Protein AF-A0A2E9QEA1-F1 (afdb_monomer_lite)

Structure (mmCIF, N/CA/C/O backbone):
data_AF-A0A2E9QEA1-F1
#
_entry.id   AF-A0A2E9QEA1-F1
#
loop_
_atom_site.group_PDB
_atom_site.id
_atom_site.type_symbol
_atom_site.label_atom_id
_atom_site.label_alt_id
_atom_site.label_comp_id
_atom_site.label_asym_id
_atom_site.label_entity_id
_atom_site.label_seq_id
_atom_site.pdbx_PDB_ins_code
_atom_site.Cartn_x
_atom_site.Cartn_y
_atom_site.Cartn_z
_atom_site.occupancy
_atom_site.B_iso_or_equiv
_atom_site.auth_seq_id
_atom_site.auth_comp_id
_atom_site.auth_asym_id
_atom_site.auth_atom_id
_atom_site.pdbx_PDB_model_num
ATOM 1 N N . MET A 1 1 ? 9.819 -5.342 -17.292 1.00 57.12 1 MET A N 1
ATOM 2 C CA . MET A 1 1 ? 9.146 -4.026 -17.405 1.00 57.12 1 MET A CA 1
ATOM 3 C C . MET A 1 1 ? 8.286 -3.992 -18.669 1.00 57.12 1 MET A C 1
ATOM 5 O O . MET A 1 1 ? 8.395 -3.061 -19.455 1.00 57.12 1 MET A O 1
ATOM 9 N N . ASP A 1 2 ? 7.454 -5.013 -18.881 1.00 66.44 2 ASP A N 1
ATOM 10 C CA . ASP A 1 2 ? 6.595 -5.099 -20.074 1.00 66.44 2 ASP A CA 1
ATOM 11 C C . ASP A 1 2 ? 5.210 -4.474 -19.806 1.00 66.44 2 ASP A C 1
ATOM 13 O O . ASP A 1 2 ? 4.685 -3.692 -20.597 1.00 66.44 2 ASP A O 1
ATOM 17 N N . LEU A 1 3 ? 4.706 -4.665 -18.578 1.00 69.25 3 LEU A N 1
ATOM 18 C CA . LEU A 1 3 ? 3.441 -4.110 -18.077 1.00 69.25 3 LEU A CA 1
ATOM 19 C C . LEU A 1 3 ? 3.291 -2.594 -18.285 1.00 69.25 3 LEU A C 1
ATOM 21 O O . LEU A 1 3 ? 2.193 -2.112 -18.535 1.00 69.25 3 LEU A O 1
ATOM 25 N N . LEU A 1 4 ? 4.391 -1.844 -18.193 1.00 77.31 4 LEU A N 1
ATOM 26 C CA . LEU A 1 4 ? 4.376 -0.384 -18.297 1.00 77.31 4 LEU A CA 1
ATOM 27 C C . LEU A 1 4 ? 4.403 0.140 -19.731 1.00 77.31 4 LEU A C 1
ATOM 29 O O . LEU A 1 4 ? 4.121 1.318 -19.932 1.00 77.31 4 LEU A O 1
ATOM 33 N N . LYS A 1 5 ? 4.805 -0.683 -20.706 1.00 78.25 5 LYS A N 1
ATOM 34 C CA . LYS A 1 5 ? 5.068 -0.227 -22.077 1.00 78.25 5 LYS A CA 1
ATOM 35 C C . LYS A 1 5 ? 4.029 -0.701 -23.089 1.00 78.25 5 LYS A C 1
ATOM 37 O O . LYS A 1 5 ? 3.788 0.056 -24.021 1.00 78.25 5 LYS A O 1
ATOM 42 N N . ARG A 1 6 ? 3.407 -1.873 -22.875 1.00 78.44 6 ARG A N 1
ATOM 43 C CA . ARG A 1 6 ? 2.314 -2.496 -23.667 1.00 78.44 6 ARG A CA 1
ATOM 44 C C . ARG A 1 6 ? 2.154 -1.940 -25.103 1.00 78.44 6 ARG A C 1
ATOM 46 O O . ARG A 1 6 ? 3.132 -1.847 -25.834 1.00 78.44 6 ARG A O 1
ATOM 53 N N . ASN A 1 7 ? 0.935 -1.606 -25.540 1.00 84.44 7 ASN A N 1
ATOM 54 C CA . ASN A 1 7 ? 0.656 -1.256 -26.943 1.00 84.44 7 ASN A CA 1
ATOM 55 C C . ASN A 1 7 ? 0.984 0.199 -27.309 1.00 84.44 7 ASN A C 1
ATOM 57 O O . ASN A 1 7 ? 0.959 0.552 -28.485 1.00 84.44 7 ASN A O 1
ATOM 61 N N . ASP A 1 8 ? 1.244 1.069 -26.333 1.00 86.88 8 ASP A N 1
ATOM 62 C CA . ASP A 1 8 ? 1.406 2.506 -26.569 1.00 86.88 8 ASP A CA 1
ATOM 63 C C . ASP A 1 8 ? 2.831 3.018 -26.325 1.00 86.88 8 ASP A C 1
ATOM 65 O O . ASP A 1 8 ? 3.053 4.234 -26.343 1.00 86.88 8 ASP A O 1
ATOM 69 N N . GLY A 1 9 ? 3.781 2.105 -26.099 1.00 85.31 9 GLY A N 1
ATOM 70 C CA . GLY A 1 9 ? 5.174 2.411 -25.785 1.00 85.31 9 GLY A CA 1
ATOM 71 C C . GLY A 1 9 ? 5.372 3.026 -24.396 1.00 85.31 9 GLY A C 1
ATOM 72 O O . GLY A 1 9 ? 6.430 3.592 -24.127 1.00 85.31 9 GLY A O 1
ATOM 73 N N . GLY A 1 10 ? 4.367 2.951 -23.517 1.00 86.38 10 GLY A N 1
ATOM 74 C CA . GLY A 1 10 ? 4.386 3.526 -22.173 1.00 86.38 10 GLY A CA 1
ATOM 75 C C . GLY A 1 10 ? 3.975 4.993 -22.112 1.00 86.38 10 GLY A C 1
ATOM 76 O O . GLY A 1 10 ? 4.235 5.669 -21.115 1.00 86.38 10 GLY A O 1
ATOM 77 N N . ARG A 1 11 ? 3.314 5.514 -23.153 1.00 87.94 11 ARG A N 1
ATOM 78 C CA . ARG A 1 11 ? 2.801 6.894 -23.163 1.00 87.94 11 ARG A CA 1
ATOM 79 C C . ARG A 1 11 ? 1.767 7.131 -22.062 1.00 87.94 11 ARG A C 1
ATOM 81 O O . ARG A 1 11 ? 1.827 8.167 -21.401 1.00 87.94 11 ARG A O 1
ATOM 88 N N . ALA A 1 12 ? 0.861 6.187 -21.826 1.00 87.19 12 ALA A N 1
ATOM 89 C CA . ALA A 1 12 ? -0.107 6.237 -20.737 1.00 87.19 12 ALA A CA 1
ATOM 90 C C . ALA A 1 12 ? 0.593 6.235 -19.375 1.00 87.19 12 ALA A C 1
ATOM 92 O O . ALA A 1 12 ? 0.270 7.062 -18.523 1.00 87.19 12 ALA A O 1
ATOM 93 N N . PHE A 1 13 ? 1.614 5.389 -19.202 1.00 85.94 13 PHE A N 1
ATOM 94 C CA . PHE A 1 13 ? 2.423 5.379 -17.986 1.00 85.94 13 PHE A CA 1
ATOM 95 C C . PHE A 1 13 ? 3.093 6.739 -17.745 1.00 85.94 13 PHE A C 1
ATOM 97 O O . PHE A 1 13 ? 2.971 7.298 -16.661 1.00 85.94 13 PHE A O 1
ATOM 104 N N . LEU A 1 14 ? 3.721 7.336 -18.763 1.00 86.88 14 LEU A N 1
ATOM 105 C CA . LEU A 1 14 ? 4.333 8.664 -18.633 1.00 86.88 14 LEU A CA 1
ATOM 106 C C . LEU A 1 14 ? 3.308 9.765 -18.331 1.00 86.88 14 LEU A C 1
ATOM 108 O O . LEU A 1 14 ? 3.617 10.691 -17.585 1.00 86.88 14 LEU A O 1
ATOM 112 N N . ARG A 1 15 ? 2.089 9.681 -18.880 1.00 88.12 15 ARG A N 1
ATOM 113 C CA . ARG A 1 15 ? 1.002 10.614 -18.540 1.00 88.12 15 ARG A CA 1
ATOM 114 C C . ARG A 1 15 ? 0.594 10.499 -17.075 1.00 88.12 15 ARG A C 1
ATOM 116 O O . ARG A 1 15 ? 0.445 11.528 -16.430 1.00 88.12 15 ARG A O 1
ATOM 123 N N . ILE A 1 16 ? 0.463 9.277 -16.561 1.00 86.06 16 ILE A N 1
ATOM 124 C CA . ILE A 1 16 ? 0.197 9.022 -15.141 1.00 86.06 16 ILE A CA 1
ATOM 125 C C . ILE A 1 16 ? 1.332 9.603 -14.289 1.00 86.06 16 ILE A C 1
ATOM 127 O O . ILE A 1 16 ? 1.067 10.380 -13.379 1.00 86.06 16 ILE A O 1
ATOM 131 N N . MET A 1 17 ? 2.592 9.324 -14.643 1.00 85.81 17 MET A N 1
ATOM 132 C CA . MET A 1 17 ? 3.763 9.822 -13.911 1.00 85.81 17 MET A CA 1
ATOM 133 C C . MET A 1 17 ? 3.854 11.353 -13.873 1.00 85.81 17 MET A C 1
ATOM 135 O O . MET A 1 17 ? 4.302 11.901 -12.872 1.00 85.81 17 MET A O 1
ATOM 139 N N . LYS A 1 18 ? 3.395 12.064 -14.912 1.00 84.50 18 LYS A N 1
ATOM 140 C CA . LYS A 1 18 ? 3.324 13.540 -14.906 1.00 84.50 18 LYS A CA 1
ATOM 141 C C . LYS A 1 18 ? 2.359 14.098 -13.857 1.00 84.50 18 LYS A C 1
ATOM 143 O O . LYS A 1 18 ? 2.518 15.246 -13.464 1.00 84.50 18 LYS A O 1
ATOM 148 N N . GLY A 1 19 ? 1.376 13.309 -13.427 1.00 81.06 19 GLY A N 1
ATOM 149 C CA . GLY A 1 19 ? 0.447 13.672 -12.358 1.00 81.06 19 GLY A CA 1
ATOM 150 C C . GLY A 1 19 ? 0.976 13.392 -10.950 1.00 81.06 19 GLY A C 1
ATOM 151 O O . GLY A 1 19 ? 0.300 13.735 -9.986 1.00 81.06 19 GLY A O 1
ATOM 152 N N . PHE A 1 20 ? 2.156 12.773 -10.800 1.00 81.75 20 PHE A N 1
ATOM 153 C CA . PHE A 1 20 ? 2.753 12.562 -9.482 1.00 81.75 20 PHE A CA 1
ATOM 154 C C . PHE A 1 20 ? 3.312 13.879 -8.961 1.00 81.75 20 PHE A C 1
ATOM 156 O O . PHE A 1 20 ? 4.408 14.309 -9.325 1.00 81.75 20 PHE A O 1
ATOM 163 N N . GLU A 1 21 ? 2.551 14.509 -8.078 1.00 81.12 21 GLU A N 1
ATOM 164 C CA . GLU A 1 21 ? 2.969 15.723 -7.408 1.00 81.12 21 GLU A CA 1
ATOM 165 C C . GLU A 1 21 ? 3.775 15.383 -6.147 1.00 81.12 21 GLU A C 1
ATOM 167 O O . GLU A 1 21 ? 3.283 14.756 -5.211 1.00 81.12 21 GLU A O 1
ATOM 172 N N . LEU A 1 22 ? 5.042 15.801 -6.122 1.00 81.50 22 LEU A N 1
ATOM 173 C CA . LEU A 1 22 ? 5.948 15.606 -4.982 1.00 81.50 22 LEU A CA 1
ATOM 174 C C . LEU A 1 22 ? 6.047 16.856 -4.097 1.00 81.50 22 LEU A C 1
ATOM 176 O O . LEU A 1 22 ? 7.019 17.027 -3.360 1.00 81.50 22 LEU A O 1
ATOM 180 N N . THR A 1 23 ? 5.066 17.755 -4.183 1.00 88.88 23 THR A N 1
ATOM 181 C CA . THR A 1 23 ? 5.057 18.974 -3.376 1.00 88.88 23 THR A CA 1
ATOM 182 C C . THR A 1 23 ? 4.810 18.652 -1.904 1.00 88.88 23 THR A C 1
ATOM 184 O O . THR A 1 23 ? 4.234 17.622 -1.525 1.00 88.88 23 THR A O 1
ATOM 187 N N . GLY A 1 24 ? 5.262 19.565 -1.041 1.00 90.19 24 GLY A N 1
ATOM 188 C CA . GLY A 1 24 ? 4.979 19.487 0.390 1.00 90.19 24 GLY A CA 1
ATOM 189 C C . GLY A 1 24 ? 3.477 19.498 0.680 1.00 90.19 24 GLY A C 1
ATOM 190 O O . GLY A 1 24 ? 3.037 18.803 1.591 1.00 90.19 24 GLY A O 1
ATOM 191 N N . GLU A 1 25 ? 2.693 20.213 -0.131 1.00 91.12 25 GLU A N 1
ATOM 192 C CA . GLU A 1 25 ? 1.243 20.312 0.028 1.00 91.12 25 GLU A CA 1
ATOM 193 C C . GLU A 1 25 ? 0.532 19.000 -0.318 1.00 91.12 25 GLU A C 1
ATOM 195 O O . GLU A 1 25 ? -0.220 18.495 0.513 1.00 91.12 25 GLU A O 1
ATOM 200 N N . ALA A 1 26 ? 0.844 18.370 -1.458 1.00 89.31 26 ALA A N 1
ATOM 201 C CA . ALA A 1 26 ? 0.304 17.046 -1.790 1.00 89.31 26 ALA A CA 1
ATOM 202 C C . ALA A 1 26 ? 0.642 16.010 -0.700 1.00 89.31 26 ALA A C 1
ATOM 204 O O . ALA A 1 26 ? -0.208 15.238 -0.252 1.00 89.31 26 ALA A O 1
ATOM 205 N N . SER A 1 27 ? 1.875 16.058 -0.183 1.00 89.12 27 SER A N 1
ATOM 206 C CA . SER A 1 27 ? 2.299 15.208 0.935 1.00 89.12 27 SER A CA 1
ATOM 207 C C . SER A 1 27 ? 1.517 15.489 2.224 1.00 89.12 27 SER A C 1
ATOM 209 O O . SER A 1 27 ? 1.226 14.556 2.974 1.00 89.12 27 SER A O 1
ATOM 211 N N . ARG A 1 28 ? 1.190 16.756 2.509 1.00 91.75 28 ARG A N 1
ATOM 212 C CA . ARG A 1 28 ? 0.403 17.168 3.680 1.00 91.75 28 ARG A CA 1
ATOM 213 C C . ARG A 1 28 ? -1.031 16.653 3.588 1.00 91.75 28 ARG A C 1
ATOM 215 O O . ARG A 1 28 ? -1.501 16.063 4.555 1.00 91.75 28 ARG A O 1
ATOM 222 N N . GLN A 1 29 ? -1.674 16.798 2.430 1.00 91.50 29 GLN A N 1
ATOM 223 C CA . GLN A 1 29 ? -3.035 16.304 2.190 1.00 91.50 29 GLN A CA 1
ATOM 224 C C . GLN A 1 29 ? -3.130 14.786 2.385 1.00 91.50 29 G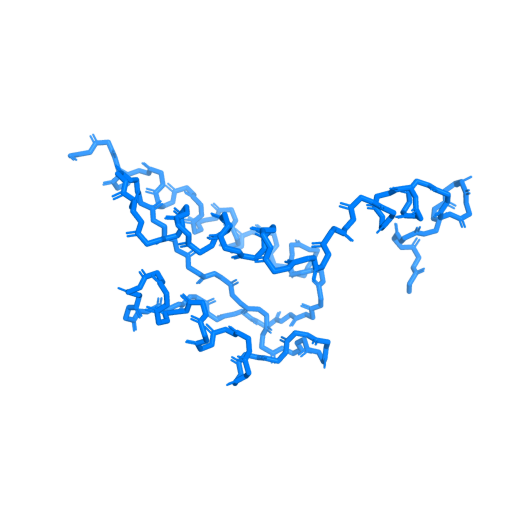LN A C 1
ATOM 226 O O . GLN A 1 29 ? -3.994 14.307 3.116 1.00 91.50 29 GLN A O 1
ATOM 231 N N . CYS A 1 30 ? -2.173 14.025 1.841 1.00 89.62 30 CYS A N 1
ATOM 232 C CA . CYS A 1 30 ? -2.104 12.579 2.070 1.00 89.62 30 CYS A CA 1
ATOM 233 C C . CYS A 1 30 ? -1.945 12.221 3.556 1.00 89.62 30 CYS A C 1
ATOM 235 O O . CYS A 1 30 ? -2.519 11.238 4.013 1.00 89.62 30 CYS A O 1
ATOM 237 N N . ARG A 1 31 ? -1.170 12.998 4.327 1.00 91.25 31 ARG A N 1
ATOM 238 C CA . ARG A 1 31 ? -1.018 12.754 5.772 1.00 91.25 31 ARG A CA 1
ATOM 239 C C . ARG A 1 31 ? -2.317 12.995 6.527 1.00 91.25 31 ARG A C 1
ATOM 241 O O . ARG A 1 31 ? -2.673 12.141 7.326 1.00 91.25 31 ARG A O 1
ATOM 248 N N . ILE A 1 32 ? -3.008 14.099 6.239 1.00 91.56 32 ILE A N 1
ATOM 249 C CA . ILE A 1 32 ? -4.297 14.442 6.859 1.00 91.56 32 ILE A CA 1
ATOM 250 C C . ILE A 1 32 ? -5.315 13.331 6.602 1.00 91.56 32 ILE A C 1
ATOM 252 O O . ILE A 1 32 ? -5.918 12.827 7.543 1.00 91.56 32 ILE A O 1
ATOM 256 N N . ALA A 1 33 ? -5.428 12.876 5.351 1.00 90.31 33 ALA A N 1
ATOM 257 C CA . ALA A 1 33 ? -6.345 11.798 4.987 1.00 90.31 33 ALA A CA 1
ATOM 258 C C . ALA A 1 33 ? -6.076 10.491 5.756 1.00 90.31 33 ALA A C 1
ATOM 260 O O . ALA A 1 33 ? -7.013 9.758 6.061 1.00 90.31 33 ALA A O 1
ATOM 261 N N . LEU A 1 34 ? -4.808 10.199 6.068 1.00 90.62 34 LEU A N 1
ATOM 262 C CA . LEU A 1 34 ? -4.412 9.006 6.818 1.00 90.62 34 LEU A CA 1
ATOM 263 C C . LEU A 1 34 ? -4.595 9.148 8.337 1.00 90.62 34 LEU A C 1
ATOM 265 O O . LEU A 1 34 ? -4.856 8.137 8.992 1.00 90.62 34 LEU A O 1
ATOM 269 N N . SER A 1 35 ? -4.432 10.353 8.894 1.00 87.44 35 SER A N 1
ATOM 270 C CA . SER A 1 35 ? -4.522 10.602 10.340 1.00 87.44 35 SER A CA 1
ATOM 271 C C . SER A 1 35 ? -5.947 10.885 10.820 1.00 87.44 35 SER A C 1
ATOM 273 O O . SER A 1 35 ? -6.339 10.421 11.884 1.00 87.44 35 SER A O 1
ATOM 275 N N . GLU A 1 36 ? -6.747 11.621 10.049 1.00 83.06 36 GLU A N 1
ATOM 276 C CA . GLU A 1 36 ? -8.099 12.053 10.432 1.00 83.06 36 GLU A CA 1
ATOM 277 C C . GLU A 1 36 ? -9.162 11.113 9.841 1.00 83.06 36 GLU A C 1
ATOM 279 O O . GLU A 1 36 ? -9.996 11.507 9.024 1.00 83.06 36 GLU A O 1
ATOM 284 N N . ARG A 1 37 ? -9.100 9.824 10.202 1.00 77.12 37 ARG A N 1
ATOM 285 C CA . ARG A 1 37 ? -9.925 8.787 9.561 1.00 77.12 37 ARG A CA 1
ATOM 286 C C . ARG A 1 37 ? -11.230 8.492 10.308 1.00 77.12 37 ARG A C 1
ATOM 288 O O . ARG A 1 37 ? -11.233 8.246 11.510 1.00 77.12 37 ARG A O 1
ATOM 295 N N . SER A 1 38 ? -12.324 8.402 9.553 1.00 85.00 38 SER A N 1
ATOM 296 C CA . SER A 1 38 ? -13.627 7.861 9.983 1.00 85.00 38 SER A CA 1
ATOM 297 C C . SER A 1 38 ? -13.896 6.451 9.438 1.00 85.00 38 SER A C 1
ATOM 299 O O . SER A 1 38 ? -14.997 5.926 9.573 1.00 85.00 38 SER A O 1
ATOM 301 N N . TYR A 1 39 ? -12.899 5.846 8.792 1.00 86.31 39 TYR A N 1
ATOM 302 C CA . TYR A 1 39 ? -13.024 4.600 8.046 1.00 86.31 39 TYR A CA 1
ATOM 303 C C . TYR A 1 39 ? -11.894 3.618 8.394 1.00 86.31 39 TYR A C 1
ATOM 305 O O . TYR A 1 39 ? -10.809 4.031 8.824 1.00 86.31 39 TYR A O 1
ATOM 313 N N . PRO A 1 40 ? -12.130 2.306 8.217 1.00 89.31 40 PRO A N 1
ATOM 314 C CA . PRO A 1 40 ? -11.106 1.275 8.366 1.00 89.31 40 PRO A CA 1
ATOM 315 C C . PRO A 1 40 ? -9.936 1.487 7.396 1.00 89.31 40 PRO A C 1
ATOM 317 O O . PRO A 1 40 ? -10.113 1.839 6.232 1.00 89.31 40 PRO A O 1
ATOM 320 N N . ILE A 1 41 ? -8.722 1.176 7.830 1.00 92.75 41 ILE A N 1
ATOM 321 C CA . ILE A 1 41 ? -7.544 1.165 6.957 1.00 92.75 41 ILE A CA 1
ATOM 322 C C . ILE A 1 41 ? -6.645 0.004 7.343 1.00 92.75 41 ILE A C 1
ATOM 324 O O . ILE A 1 41 ? -6.494 -0.337 8.514 1.00 92.75 41 ILE A O 1
ATOM 328 N N . GLN A 1 42 ? -6.028 -0.585 6.326 1.00 94.69 42 GLN A N 1
ATOM 329 C CA . GLN A 1 42 ? -4.999 -1.598 6.469 1.00 94.69 42 GLN A CA 1
ATOM 330 C C . GLN A 1 42 ? -3.803 -1.248 5.591 1.00 94.69 42 GLN A C 1
ATOM 332 O O . GLN A 1 42 ? -3.962 -0.687 4.505 1.00 94.69 42 GLN A O 1
ATOM 337 N N . LEU A 1 43 ? -2.608 -1.625 6.041 1.00 95.88 43 LEU A N 1
ATOM 338 C CA . LEU A 1 43 ? -1.401 -1.568 5.227 1.00 95.88 43 LEU A CA 1
ATOM 339 C C . LEU A 1 43 ? -1.062 -2.973 4.726 1.00 95.88 43 LEU A C 1
ATOM 341 O O . LEU A 1 43 ? -0.832 -3.871 5.533 1.00 95.88 43 LEU A O 1
ATOM 345 N N . ILE A 1 44 ? -0.991 -3.147 3.407 1.00 96.06 44 ILE A N 1
ATOM 346 C CA . ILE A 1 44 ? -0.479 -4.360 2.755 1.00 96.06 44 ILE A CA 1
ATOM 347 C C . ILE A 1 44 ? 0.848 -3.991 2.087 1.00 96.06 44 ILE A C 1
ATOM 349 O O . ILE A 1 44 ? 0.917 -2.986 1.379 1.00 96.06 44 ILE A O 1
ATOM 353 N N . TRP A 1 45 ? 1.912 -4.758 2.332 1.00 96.00 45 TRP A N 1
ATOM 354 C CA . TRP A 1 45 ? 3.258 -4.402 1.883 1.00 96.00 45 TRP A CA 1
ATOM 355 C C . TRP A 1 45 ? 4.020 -5.561 1.243 1.00 96.00 45 TRP A C 1
ATOM 357 O O . TRP A 1 45 ? 4.120 -6.647 1.815 1.00 96.00 45 TRP A O 1
ATOM 367 N N . GLY A 1 46 ? 4.635 -5.292 0.089 1.00 95.38 46 GLY A N 1
ATOM 368 C CA . GLY A 1 46 ? 5.537 -6.211 -0.601 1.00 95.38 46 GLY A CA 1
ATOM 369 C C . GLY A 1 46 ? 6.945 -6.149 -0.017 1.00 95.38 46 GLY A C 1
ATOM 370 O O . GLY A 1 46 ? 7.643 -5.141 -0.146 1.00 95.38 46 GLY A O 1
ATOM 371 N N . MET A 1 47 ? 7.394 -7.223 0.631 1.00 93.69 47 MET A N 1
ATOM 372 C CA . MET A 1 47 ? 8.670 -7.218 1.362 1.00 93.69 47 MET A CA 1
ATOM 373 C C . MET A 1 47 ? 9.910 -7.147 0.460 1.00 93.69 47 MET A C 1
ATOM 375 O O . MET A 1 47 ? 10.983 -6.764 0.928 1.00 93.69 47 MET A O 1
ATOM 379 N N . ASN A 1 48 ? 9.763 -7.457 -0.832 1.00 91.88 48 ASN A N 1
ATOM 380 C CA . ASN A 1 48 ? 10.862 -7.496 -1.795 1.00 91.88 48 ASN A CA 1
ATOM 381 C C . ASN A 1 48 ? 10.914 -6.251 -2.700 1.00 91.88 48 ASN A C 1
ATOM 383 O O . ASN A 1 48 ? 11.684 -6.233 -3.668 1.00 91.88 48 ASN A O 1
ATOM 387 N N . ASP A 1 49 ? 10.121 -5.210 -2.415 1.00 89.69 49 ASP A N 1
ATOM 388 C CA . ASP A 1 49 ? 10.184 -3.952 -3.161 1.00 89.69 49 ASP A CA 1
ATOM 389 C C . ASP A 1 49 ? 11.510 -3.212 -2.879 1.00 89.69 49 ASP A C 1
ATOM 391 O O . ASP A 1 49 ? 11.827 -2.798 -1.758 1.00 89.69 49 ASP A O 1
ATOM 395 N N . ARG A 1 50 ? 12.318 -3.050 -3.935 1.00 87.88 50 ARG A N 1
ATOM 396 C CA . ARG A 1 50 ? 13.612 -2.351 -3.883 1.00 87.88 50 ARG A CA 1
ATOM 397 C C . ARG A 1 50 ? 13.467 -0.828 -3.931 1.00 87.88 50 ARG A C 1
ATOM 399 O O . ARG A 1 50 ? 14.350 -0.134 -3.417 1.00 87.88 50 ARG A O 1
ATOM 406 N N . SER A 1 51 ? 12.387 -0.341 -4.538 1.00 86.75 51 SER A N 1
ATOM 407 C CA . SER A 1 51 ? 12.051 1.072 -4.721 1.00 86.75 51 SER A CA 1
ATOM 408 C C . SER A 1 51 ? 11.358 1.628 -3.478 1.00 86.75 51 SER A C 1
ATOM 410 O O . SER A 1 51 ? 11.765 2.664 -2.956 1.00 86.75 51 SER A O 1
ATOM 412 N N . LEU A 1 52 ? 10.373 0.901 -2.943 1.00 88.56 52 LEU A N 1
ATOM 413 C CA . LEU A 1 52 ? 9.641 1.254 -1.727 1.00 88.56 52 LEU A CA 1
ATOM 414 C C . LEU A 1 52 ? 10.046 0.323 -0.582 1.00 88.56 52 LEU A C 1
ATOM 416 O O . LEU A 1 52 ? 9.386 -0.657 -0.250 1.00 88.56 52 LEU A O 1
ATOM 420 N N . ARG A 1 53 ? 11.163 0.644 0.073 1.00 92.50 53 ARG A N 1
ATOM 421 C CA . ARG A 1 53 ? 11.652 -0.151 1.210 1.00 92.50 53 ARG A CA 1
ATOM 422 C C . ARG A 1 53 ? 10.775 0.058 2.444 1.00 92.50 53 ARG A C 1
ATOM 424 O O . ARG A 1 53 ? 10.663 1.189 2.928 1.00 92.50 53 ARG A O 1
ATOM 431 N N . PHE A 1 54 ? 10.268 -1.029 3.032 1.00 92.31 54 PHE A N 1
ATOM 432 C CA . PHE A 1 54 ? 9.404 -0.978 4.223 1.00 92.31 54 PHE A CA 1
ATOM 433 C C . PHE A 1 54 ? 10.026 -0.193 5.384 1.00 92.31 54 PHE A C 1
ATOM 435 O O . PHE A 1 54 ? 9.382 0.657 5.997 1.00 92.31 54 PHE A O 1
ATOM 442 N N . LYS A 1 55 ? 11.321 -0.424 5.652 1.00 90.75 55 LYS A N 1
ATOM 443 C CA . LYS A 1 55 ? 12.047 0.219 6.760 1.00 90.75 55 LYS A CA 1
ATOM 444 C C . LYS A 1 55 ? 12.011 1.751 6.687 1.00 90.75 55 LYS A C 1
ATOM 446 O O . LYS A 1 55 ? 12.028 2.386 7.735 1.00 90.75 55 LYS A O 1
ATOM 451 N N . LYS A 1 56 ? 11.970 2.321 5.478 1.00 90.88 56 LYS A N 1
ATOM 452 C CA . LYS A 1 56 ? 11.925 3.772 5.257 1.00 90.88 56 LYS A CA 1
ATOM 453 C C . LYS A 1 56 ? 10.489 4.269 5.107 1.00 90.88 56 LYS A C 1
ATOM 455 O O . LYS A 1 56 ? 10.086 5.173 5.823 1.00 90.88 56 LYS A O 1
ATOM 460 N N . HIS A 1 57 ? 9.734 3.678 4.186 1.00 92.62 57 HIS A N 1
ATOM 461 C CA . HIS A 1 57 ? 8.436 4.211 3.770 1.00 92.62 57 HIS A CA 1
ATOM 462 C C . HIS A 1 57 ? 7.275 3.598 4.558 1.00 92.62 57 HIS A C 1
ATOM 464 O O . HIS A 1 57 ? 6.467 4.328 5.125 1.00 92.62 57 HIS A O 1
ATOM 470 N N . GLY A 1 58 ? 7.237 2.269 4.675 1.00 92.69 58 GLY A N 1
ATOM 471 C CA . GLY A 1 58 ? 6.171 1.562 5.391 1.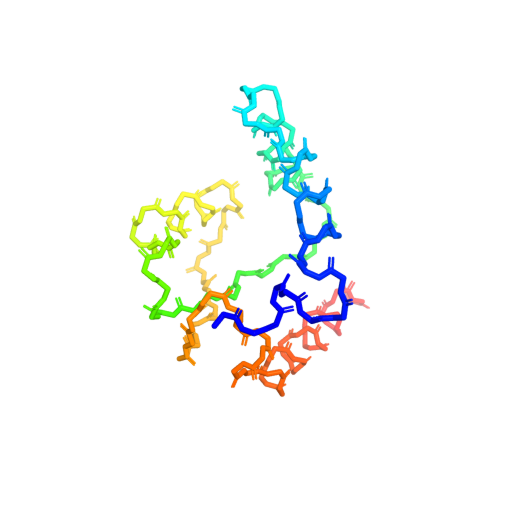00 92.69 58 GLY A CA 1
ATOM 472 C C . GLY A 1 58 ? 6.068 1.971 6.861 1.00 92.69 58 GLY A C 1
ATOM 473 O O . GLY A 1 58 ? 4.984 2.290 7.336 1.00 92.69 58 GLY A O 1
ATOM 474 N N . ARG A 1 59 ? 7.202 2.088 7.568 1.00 94.31 59 ARG A N 1
ATOM 475 C CA . ARG A 1 59 ? 7.214 2.555 8.971 1.00 94.31 59 ARG A CA 1
ATOM 476 C C . ARG A 1 59 ? 6.662 3.970 9.148 1.00 94.31 59 ARG A C 1
ATOM 478 O O . ARG A 1 59 ? 6.023 4.249 10.158 1.00 94.31 59 ARG A O 1
ATOM 485 N N . GLN A 1 60 ? 6.907 4.858 8.187 1.00 93.31 60 GLN A N 1
ATOM 486 C CA . GLN A 1 60 ? 6.378 6.217 8.239 1.00 93.31 60 GLN A CA 1
ATOM 487 C C . GLN A 1 60 ? 4.852 6.216 8.082 1.00 93.31 60 GLN A C 1
ATOM 489 O O . GLN A 1 60 ? 4.172 6.895 8.846 1.00 93.31 60 GLN A O 1
ATOM 494 N N . ILE A 1 61 ? 4.325 5.425 7.142 1.00 93.31 61 ILE A N 1
ATOM 495 C CA . ILE A 1 61 ? 2.878 5.279 6.924 1.00 93.31 61 ILE A CA 1
ATOM 496 C C . ILE A 1 61 ? 2.206 4.683 8.162 1.00 93.31 61 ILE A C 1
ATOM 498 O O . ILE A 1 61 ? 1.221 5.241 8.630 1.00 93.31 61 ILE A O 1
ATOM 502 N N . MET A 1 62 ? 2.782 3.622 8.740 1.00 95.06 62 MET A N 1
ATOM 503 C CA . MET A 1 62 ? 2.295 3.016 9.986 1.00 95.06 62 MET A CA 1
ATOM 504 C C . MET A 1 62 ? 2.167 4.045 11.113 1.00 95.06 62 MET A C 1
ATOM 506 O O . MET A 1 62 ? 1.161 4.065 11.808 1.00 95.06 62 MET A O 1
ATOM 510 N N . LYS A 1 63 ? 3.165 4.929 11.266 1.00 94.25 63 LYS A N 1
ATOM 511 C CA . LYS A 1 63 ? 3.142 5.984 12.287 1.00 94.25 63 LYS A CA 1
ATOM 512 C C . LYS A 1 63 ? 2.053 7.027 12.024 1.00 94.25 63 LYS A C 1
ATOM 514 O O . LYS A 1 63 ? 1.373 7.418 12.959 1.00 94.25 63 LYS A O 1
ATOM 5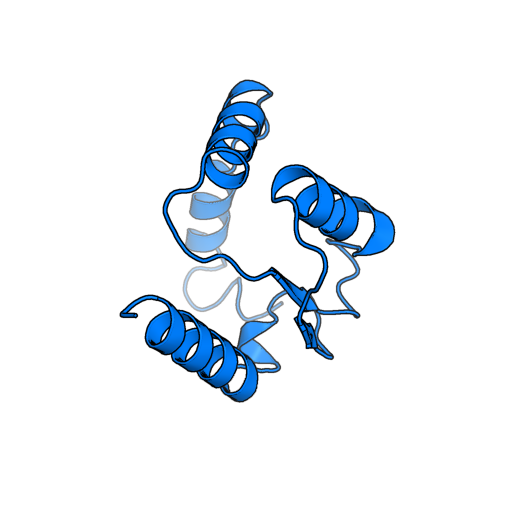19 N N . ILE A 1 64 ? 1.915 7.495 10.782 1.00 93.50 64 ILE A N 1
ATOM 520 C CA . ILE A 1 64 ? 0.922 8.524 10.418 1.00 93.50 64 ILE A CA 1
ATOM 521 C C . ILE A 1 64 ? -0.502 7.986 10.574 1.00 93.50 64 ILE A C 1
ATOM 523 O O . ILE A 1 64 ? -1.373 8.698 11.052 1.00 93.50 64 ILE A O 1
ATOM 527 N N . ALA A 1 65 ? -0.719 6.736 10.171 1.00 92.50 65 ALA A N 1
ATOM 528 C CA . ALA A 1 65 ? -2.013 6.077 10.250 1.00 92.50 65 ALA A CA 1
ATOM 529 C C . ALA A 1 65 ? -2.240 5.365 11.597 1.00 92.50 65 ALA A C 1
ATOM 531 O O . ALA A 1 65 ? -3.186 4.594 11.703 1.00 92.50 65 ALA A O 1
ATOM 532 N N . GLU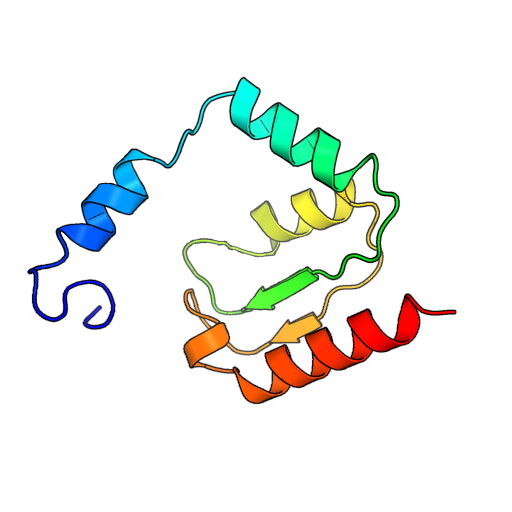 A 1 66 ? -1.367 5.541 12.595 1.00 93.50 66 GLU A N 1
ATOM 533 C CA . GLU A 1 66 ? -1.485 4.903 13.919 1.00 93.50 66 GLU A CA 1
ATOM 534 C C . GLU A 1 66 ? -1.800 3.394 13.850 1.00 93.50 66 GLU A C 1
ATOM 536 O O . GLU A 1 66 ? -2.648 2.854 14.562 1.00 93.50 66 GLU A O 1
ATOM 541 N N . LEU A 1 67 ? -1.143 2.699 12.921 1.00 93.75 67 LEU A N 1
ATOM 542 C CA . LEU A 1 67 ? -1.313 1.268 12.713 1.00 93.75 67 LEU A CA 1
ATOM 543 C C . LEU A 1 67 ? -0.310 0.496 13.566 1.00 93.75 67 LEU A C 1
ATOM 545 O O . LEU A 1 67 ? 0.891 0.769 13.538 1.00 93.75 67 LEU A O 1
ATOM 549 N N . ASN A 1 68 ? -0.803 -0.525 14.264 1.00 93.31 68 ASN A N 1
ATOM 550 C CA . ASN A 1 68 ? 0.032 -1.447 15.038 1.00 93.31 68 ASN A CA 1
ATOM 551 C C . ASN A 1 68 ? 0.421 -2.697 14.235 1.00 93.31 68 ASN A C 1
ATOM 553 O O . ASN A 1 68 ? 1.446 -3.315 14.513 1.00 93.31 68 ASN A O 1
ATOM 557 N N . GLU A 1 69 ? -0.358 -3.042 13.206 1.00 94.62 69 GLU A N 1
ATOM 558 C CA . GLU A 1 69 ? -0.108 -4.187 12.332 1.00 94.62 69 GLU A CA 1
ATOM 559 C C . GLU A 1 69 ? -0.155 -3.828 10.842 1.00 94.62 69 GLU A C 1
ATOM 561 O O . GLU A 1 69 ? -0.765 -2.843 10.427 1.00 94.62 69 GLU A O 1
ATOM 566 N N . TYR A 1 70 ? 0.501 -4.660 10.034 1.00 96.31 70 TYR A N 1
ATOM 567 C CA . TYR A 1 70 ? 0.457 -4.620 8.575 1.00 96.31 70 TYR A CA 1
ATOM 568 C C . TYR A 1 70 ? 0.473 -6.048 8.025 1.00 96.31 70 TYR A C 1
ATOM 570 O O . TYR A 1 70 ? 0.990 -6.966 8.666 1.00 96.31 70 TYR A O 1
ATOM 578 N N . LYS A 1 71 ? -0.081 -6.244 6.828 1.00 96.50 71 LYS A N 1
ATOM 579 C CA . LYS A 1 71 ? -0.020 -7.516 6.106 1.00 96.50 71 LYS A CA 1
ATOM 580 C C . LYS A 1 71 ? 1.226 -7.521 5.224 1.00 96.50 71 LYS A C 1
ATOM 582 O O . LYS A 1 71 ? 1.335 -6.736 4.284 1.00 96.50 71 LYS A O 1
ATOM 587 N N . ALA A 1 72 ? 2.184 -8.378 5.550 1.00 95.38 72 ALA A N 1
ATOM 588 C CA . ALA A 1 72 ? 3.393 -8.564 4.759 1.00 95.38 72 ALA A CA 1
ATOM 589 C C . ALA A 1 72 ? 3.169 -9.669 3.722 1.00 95.38 72 ALA A C 1
ATOM 591 O O . ALA A 1 72 ? 2.751 -10.768 4.079 1.00 95.38 72 ALA A O 1
ATOM 592 N N . LEU A 1 73 ? 3.480 -9.389 2.459 1.00 95.88 73 LEU A N 1
ATOM 593 C CA . LEU A 1 73 ? 3.405 -10.351 1.364 1.00 95.88 73 LEU A CA 1
ATOM 594 C C . LEU A 1 73 ? 4.754 -10.459 0.649 1.00 95.88 73 LEU A C 1
ATOM 596 O O . LEU A 1 73 ? 5.541 -9.504 0.582 1.00 95.88 73 LEU A O 1
ATOM 600 N N . THR A 1 74 ? 5.024 -11.634 0.088 1.00 91.69 74 THR A N 1
ATOM 601 C CA . THR A 1 74 ? 6.182 -11.851 -0.777 1.00 91.69 74 THR A CA 1
ATOM 602 C C . THR A 1 74 ? 5.883 -11.260 -2.147 1.00 91.69 74 THR A C 1
ATOM 604 O O . THR A 1 74 ? 5.149 -11.839 -2.931 1.00 91.69 74 THR A O 1
ATOM 607 N N . GLY A 1 75 ? 6.466 -10.110 -2.469 1.00 86.75 75 GLY A N 1
ATOM 608 C CA . GLY A 1 75 ? 6.235 -9.473 -3.764 1.00 86.75 75 GLY A CA 1
ATOM 609 C C . GLY A 1 75 ? 7.070 -8.220 -3.953 1.00 86.75 75 GLY A C 1
ATOM 610 O O . GLY A 1 75 ? 7.689 -7.724 -3.002 1.00 86.75 75 GLY A O 1
ATOM 611 N N . LYS A 1 76 ? 7.147 -7.765 -5.204 1.00 86.25 76 LYS A N 1
ATOM 612 C CA . LYS A 1 76 ? 7.955 -6.604 -5.602 1.00 86.25 76 LYS A CA 1
ATOM 613 C C . LYS A 1 76 ? 7.065 -5.359 -5.682 1.00 86.25 76 LYS A C 1
ATOM 615 O O . LYS A 1 76 ? 6.256 -5.115 -4.799 1.00 86.25 76 LYS A O 1
ATOM 620 N N . HIS A 1 77 ? 7.256 -4.553 -6.722 1.00 86.00 77 HIS A N 1
ATOM 621 C CA . HIS A 1 77 ? 6.624 -3.247 -6.865 1.00 86.00 77 HIS A CA 1
ATOM 622 C C . HIS A 1 77 ? 5.147 -3.318 -7.273 1.00 86.00 77 HIS A C 1
ATOM 624 O O . HIS A 1 77 ? 4.337 -2.527 -6.806 1.00 86.00 77 HIS A O 1
ATOM 630 N N . PHE A 1 78 ? 4.785 -4.284 -8.119 1.00 89.25 78 PHE A N 1
ATOM 631 C CA . PHE A 1 78 ? 3.401 -4.525 -8.529 1.00 89.25 78 PHE A CA 1
ATOM 632 C C . PHE A 1 78 ? 2.829 -5.681 -7.713 1.00 89.25 78 PHE A C 1
ATOM 634 O O . PHE A 1 78 ? 2.638 -6.778 -8.226 1.00 89.25 78 PHE A O 1
ATOM 641 N N . LEU A 1 79 ? 2.623 -5.445 -6.415 1.00 91.81 79 LEU A N 1
ATOM 642 C CA . LEU A 1 79 ? 2.256 -6.492 -5.459 1.00 91.81 79 LEU A CA 1
ATOM 643 C C . LEU A 1 79 ? 0.983 -7.249 -5.861 1.00 91.81 79 LEU A C 1
ATOM 645 O O . LEU A 1 79 ? 0.898 -8.453 -5.636 1.00 91.81 79 LEU A O 1
ATOM 649 N N . GLN A 1 80 ? 0.032 -6.554 -6.489 1.00 92.44 80 GLN A N 1
ATOM 650 C CA . GLN A 1 80 ? -1.202 -7.140 -7.003 1.00 92.44 80 GLN A CA 1
ATOM 651 C C . GLN A 1 80 ? -0.978 -8.150 -8.130 1.00 92.44 80 GLN A C 1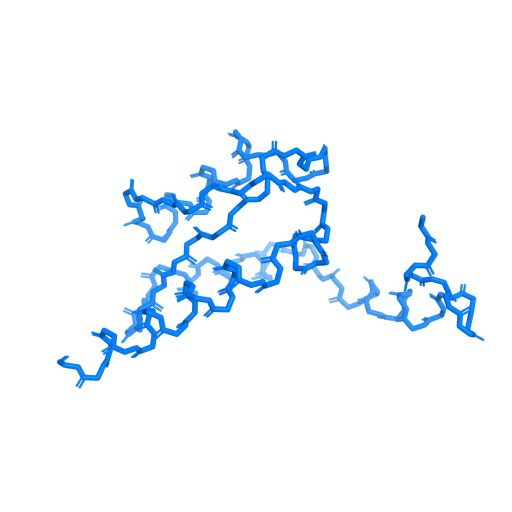
ATOM 653 O O . GLN A 1 80 ? -1.736 -9.099 -8.225 1.00 92.44 80 GLN A O 1
ATOM 658 N N . GLU A 1 81 ? 0.066 -8.008 -8.945 1.00 91.19 81 GLU A N 1
ATOM 659 C CA . GLU A 1 81 ? 0.363 -8.998 -9.991 1.00 91.19 81 GLU A CA 1
ATOM 660 C C . GLU A 1 81 ? 0.924 -10.289 -9.379 1.00 91.19 81 GLU A C 1
ATOM 662 O O . GLU A 1 81 ? 0.691 -11.379 -9.891 1.00 91.19 81 GLU A O 1
ATOM 667 N N . ASP A 1 82 ? 1.637 -10.162 -8.256 1.00 90.69 82 ASP A N 1
ATOM 668 C CA . ASP A 1 82 ? 2.272 -11.283 -7.564 1.00 90.69 82 ASP A CA 1
ATOM 669 C C . ASP A 1 82 ? 1.306 -12.001 -6.587 1.00 90.69 82 ASP A C 1
ATOM 671 O O . ASP A 1 82 ? 1.462 -13.195 -6.354 1.00 90.69 82 ASP A O 1
ATOM 675 N N . ASN A 1 83 ? 0.351 -11.285 -5.968 1.00 95.06 83 ASN A N 1
ATOM 676 C CA . ASN A 1 83 ? -0.449 -11.769 -4.823 1.00 95.06 83 ASN A CA 1
ATOM 677 C C . ASN A 1 83 ? -1.923 -11.303 -4.866 1.00 95.06 83 ASN A C 1
ATOM 679 O O . ASN A 1 83 ? -2.490 -10.898 -3.844 1.00 95.06 83 ASN A O 1
ATOM 683 N N . TRP A 1 84 ? -2.542 -11.283 -6.048 1.00 95.50 84 TRP A N 1
ATOM 684 C CA . TRP A 1 84 ? -3.917 -10.790 -6.222 1.00 95.50 84 TRP A CA 1
ATOM 685 C C . TRP A 1 84 ? -4.934 -11.511 -5.322 1.00 95.50 84 TRP A C 1
ATOM 687 O O . TRP A 1 84 ? -5.778 -10.834 -4.740 1.00 95.50 84 TRP A O 1
ATOM 697 N N . GLU A 1 85 ? -4.831 -12.836 -5.150 1.00 97.44 85 GLU A N 1
ATOM 698 C CA . GLU A 1 85 ? -5.731 -13.621 -4.282 1.00 97.44 85 GLU A CA 1
ATOM 699 C C . GLU A 1 85 ? -5.672 -13.141 -2.831 1.00 97.44 85 GLU A C 1
ATOM 701 O O . GLU A 1 85 ? -6.688 -12.759 -2.254 1.00 97.44 85 GLU A O 1
ATOM 706 N N . GLN A 1 86 ? -4.469 -13.063 -2.253 1.00 97.50 86 GLN A N 1
ATOM 707 C CA . GLN A 1 86 ? -4.313 -12.668 -0.851 1.00 97.50 86 GLN A CA 1
ATOM 708 C C . GLN A 1 86 ? -4.731 -11.210 -0.630 1.00 97.50 86 GLN A C 1
ATOM 710 O O . GLN A 1 86 ? -5.310 -10.872 0.403 1.00 97.50 86 GLN A O 1
ATOM 715 N N . ILE A 1 87 ? -4.458 -10.330 -1.600 1.00 97.06 87 ILE A N 1
ATOM 716 C CA . ILE A 1 87 ? -4.924 -8.940 -1.546 1.00 97.06 87 ILE A CA 1
ATOM 717 C C . ILE A 1 87 ? -6.455 -8.885 -1.561 1.00 97.06 87 ILE A C 1
ATOM 719 O O . ILE A 1 87 ? -7.030 -8.140 -0.764 1.00 97.06 87 ILE A O 1
ATOM 723 N N . ALA A 1 88 ? -7.112 -9.663 -2.426 1.00 97.69 88 ALA A N 1
ATOM 724 C CA . ALA A 1 88 ? -8.569 -9.715 -2.495 1.00 97.69 88 ALA A CA 1
ATOM 725 C C . ALA A 1 88 ? -9.176 -10.178 -1.162 1.00 97.69 88 ALA A C 1
ATOM 727 O O . ALA A 1 88 ? -10.076 -9.512 -0.642 1.00 97.69 88 ALA A O 1
ATOM 728 N N . ASP A 1 89 ? -8.619 -11.229 -0.556 1.00 97.88 89 ASP A N 1
ATOM 729 C CA . ASP A 1 89 ? -9.056 -11.733 0.750 1.00 97.88 89 ASP A CA 1
ATOM 730 C C . ASP A 1 89 ? -8.924 -10.673 1.851 1.00 97.88 89 ASP A C 1
ATOM 732 O O . ASP A 1 89 ? -9.850 -10.451 2.639 1.00 97.88 89 ASP A O 1
ATOM 736 N N . PHE A 1 90 ? -7.795 -9.957 1.899 1.00 97.25 90 PHE A N 1
ATOM 737 C CA . PHE A 1 90 ? -7.593 -8.887 2.879 1.00 97.25 90 PHE A CA 1
ATOM 738 C C . PHE A 1 90 ? -8.566 -7.724 2.684 1.00 97.25 90 PHE A C 1
ATOM 740 O O . PHE A 1 90 ? -9.040 -7.149 3.667 1.00 97.25 90 PHE A O 1
ATOM 747 N N . VAL A 1 91 ? -8.880 -7.353 1.441 1.00 96.00 91 VAL A N 1
ATOM 748 C CA . VAL A 1 91 ? -9.860 -6.297 1.151 1.00 96.00 91 VAL A CA 1
ATOM 749 C C . VAL A 1 91 ? -11.265 -6.732 1.569 1.00 96.00 91 VAL A C 1
ATOM 751 O O . VAL A 1 91 ? -11.935 -5.986 2.287 1.00 96.00 91 VAL A O 1
ATOM 754 N N . ALA A 1 92 ? -11.689 -7.945 1.205 1.00 96.75 92 ALA A N 1
ATOM 755 C CA . ALA A 1 92 ? -12.995 -8.486 1.585 1.00 96.75 92 ALA A CA 1
ATOM 756 C C . ALA A 1 92 ? -13.159 -8.562 3.113 1.00 96.75 92 ALA A C 1
ATOM 758 O O . ALA A 1 92 ? -14.191 -8.166 3.667 1.00 96.75 92 ALA A O 1
ATOM 759 N N . ALA A 1 93 ? -12.108 -8.994 3.813 1.00 95.75 93 ALA A N 1
ATOM 760 C CA . ALA A 1 93 ? -12.102 -9.073 5.267 1.00 95.75 93 ALA A CA 1
ATOM 761 C C . ALA A 1 93 ? -12.115 -7.695 5.953 1.00 95.75 93 ALA A C 1
ATOM 763 O O . ALA A 1 93 ? -12.644 -7.584 7.059 1.00 95.75 93 ALA A O 1
ATOM 764 N N . LEU A 1 94 ? -11.530 -6.651 5.354 1.00 94.56 94 LEU A N 1
ATOM 765 C CA . LEU A 1 94 ? -11.603 -5.284 5.887 1.00 94.56 94 LEU A CA 1
ATOM 766 C C . LEU A 1 94 ? -13.005 -4.691 5.696 1.00 94.56 94 LEU A C 1
ATOM 768 O O . LEU A 1 94 ? -13.569 -4.122 6.632 1.00 94.56 94 LEU A O 1
ATOM 772 N N . ALA A 1 95 ? -13.581 -4.865 4.503 1.00 93.81 95 ALA A N 1
ATOM 773 C CA . ALA A 1 95 ? -14.914 -4.367 4.174 1.00 93.81 95 ALA A CA 1
ATOM 774 C C . ALA A 1 95 ? -15.981 -4.965 5.103 1.00 93.81 95 ALA A C 1
ATOM 776 O O . ALA A 1 95 ? -16.793 -4.235 5.663 1.00 93.81 95 ALA A O 1
ATOM 777 N N . SER A 1 96 ? -15.901 -6.274 5.359 1.00 91.94 96 SER A N 1
ATOM 778 C CA . SER A 1 96 ? -16.865 -6.989 6.208 1.00 91.94 96 SER A CA 1
ATOM 779 C C . SER A 1 96 ? -16.823 -6.569 7.684 1.00 91.94 96 SER A C 1
ATOM 781 O O . SER A 1 96 ? -17.821 -6.686 8.384 1.00 91.94 96 SER A O 1
ATOM 783 N N . ARG A 1 97 ? -15.682 -6.067 8.178 1.00 83.00 97 ARG A N 1
ATOM 784 C CA . ARG A 1 97 ? -15.526 -5.608 9.575 1.00 83.00 97 ARG A CA 1
ATOM 785 C C . ARG A 1 97 ? -16.084 -4.215 9.837 1.00 83.00 97 ARG A C 1
ATOM 787 O O . ARG A 1 97 ? -16.216 -3.828 10.988 1.00 83.00 97 ARG A O 1
ATOM 794 N N . SER A 1 98 ? -16.351 -3.462 8.780 1.00 64.94 98 SER A N 1
ATOM 795 C CA . SER A 1 98 ? -16.640 -2.026 8.867 1.00 64.94 98 SER A CA 1
ATOM 796 C C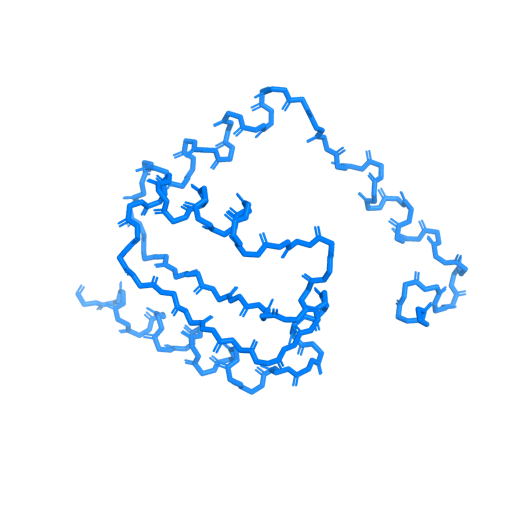 . SER A 1 98 ? -18.126 -1.722 8.707 1.00 64.94 98 SER A C 1
ATOM 798 O O . SER A 1 98 ? -18.528 -0.566 8.656 1.00 64.94 98 SER A O 1
ATOM 800 N N . SER A 1 99 ? -18.932 -2.780 8.612 1.00 57.44 99 SER A N 1
ATOM 801 C CA . SER A 1 99 ? -20.394 -2.761 8.604 1.00 57.44 99 SER A CA 1
ATOM 802 C C . SER A 1 99 ? -20.991 -3.174 9.959 1.00 57.44 99 SER A C 1
ATOM 804 O O . SER A 1 99 ? -22.158 -3.558 10.001 1.00 57.44 99 SER A O 1
ATOM 806 N N . GLY A 1 100 ? -20.195 -3.143 11.035 1.00 43.06 100 GLY A N 1
ATOM 807 C CA . GLY A 1 100 ? -20.596 -3.489 12.403 1.00 43.06 100 GLY A CA 1
ATOM 808 C C . GLY A 1 100 ? -20.461 -2.321 13.364 1.00 43.06 100 GLY A C 1
ATOM 809 O O . GLY A 1 100 ? -19.577 -1.469 13.121 1.00 43.06 100 GLY A O 1
#

pLDDT: mean 88.56, std 9.01, range [43.06, 97.88]

Secondary structure (DSSP, 8-state):
--TTTTTTTTHHHHHHHHT----HHHHHHHHHHHHS-SS----EEETT-SSS-TTTTHHHHHHHTT-S--EEES--S-HHHHHHHHHHHHHHHHHHHT--

Sequence (100 aa):
MDLLKRNDGGRAFLRIMKGFELTGEASRQCRIALSERSYPIQLIWGMNDRSLRFKKHGRQIMKIAELNEYKALTGKHFLQEDNWEQIADFVAALASRSSG

Radius of gyration: 15.69 Å; chains: 1; bounding box: 34×34×42 Å

Foldseek 3Di:
DQVQCDPPHNPVVVVVVVPDDPDPVVVVVVLCPLQVDPADDAAEDACAEPPQHCVPHVVVSCVSNVNPDHHYDHDYDPVCVVCVPVVVVVVVVRVVVGVD